Protein AF-A0A3D4BW47-F1 (afdb_monomer_lite)

Sequence (37 aa):
MSPYYVYILQCKDGTYYTGMTNDLEKRLAQHQEGYDD

Foldseek 3Di:
DQDKDWDWDQDPVRDIDIDMDSDPVVVVVCVVVVNDD

Radius of gyration: 10.53 Å; chains: 1; bounding box: 20×17×30 Å

Secondary structure (DSSP, 8-state):
----EEEEEE-TTS-EEEEEES-HHHHHHHHHHT---

Structure (mmCIF, N/CA/C/O backbone):
data_AF-A0A3D4BW47-F1
#
_entry.id   AF-A0A3D4BW47-F1
#
loop_
_atom_site.group_PDB
_atom_site.id
_atom_site.type_symbol
_atom_site.label_atom_id
_atom_site.label_alt_id
_atom_site.label_comp_id
_atom_site.label_asym_id
_atom_site.label_entity_id
_atom_site.label_seq_id
_atom_site.pdbx_PDB_ins_code
_atom_site.Cartn_x
_atom_site.Cartn_y
_atom_site.Cartn_z
_atom_site.occupancy
_atom_site.B_iso_or_equiv
_atom_site.auth_seq_id
_atom_site.auth_comp_id
_atom_site.auth_asym_id
_atom_site.auth_atom_id
_atom_site.pdbx_PDB_model_num
ATOM 1 N N . MET A 1 1 ? 9.109 -6.407 -18.743 1.00 74.44 1 MET A N 1
ATOM 2 C CA . MET A 1 1 ? 7.974 -5.596 -18.258 1.00 74.44 1 MET A CA 1
ATOM 3 C C . MET A 1 1 ? 7.670 -6.096 -16.858 1.00 74.44 1 MET A C 1
ATOM 5 O O . MET A 1 1 ? 7.440 -7.290 -16.719 1.00 74.44 1 MET A O 1
ATOM 9 N N . SER A 1 2 ? 7.817 -5.257 -15.834 1.00 80.94 2 SER A N 1
ATOM 10 C CA .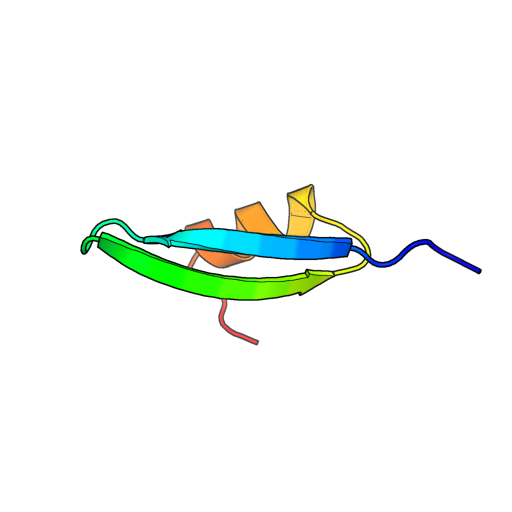 SER A 1 2 ? 7.599 -5.680 -14.443 1.00 80.94 2 SER A CA 1
ATOM 11 C C . SER A 1 2 ? 6.108 -5.611 -14.103 1.00 80.94 2 SER A C 1
ATOM 13 O O . SER A 1 2 ? 5.449 -4.674 -14.563 1.00 80.94 2 SER A O 1
ATOM 15 N N . PRO A 1 3 ? 5.560 -6.576 -13.342 1.00 89.06 3 PRO A N 1
ATOM 16 C CA . PRO A 1 3 ? 4.164 -6.532 -12.930 1.00 89.06 3 PRO A CA 1
ATOM 17 C C . PRO A 1 3 ? 3.915 -5.323 -12.024 1.00 89.06 3 PRO A C 1
ATOM 19 O O . PRO A 1 3 ? 4.766 -4.954 -11.216 1.00 89.06 3 PRO A O 1
ATOM 22 N N . TYR A 1 4 ? 2.737 -4.727 -12.169 1.00 94.56 4 TYR A N 1
ATOM 23 C CA . TYR A 1 4 ? 2.202 -3.739 -11.240 1.00 94.56 4 TYR A CA 1
ATOM 24 C C . TYR A 1 4 ? 1.003 -4.343 -10.518 1.00 94.56 4 TYR A C 1
ATOM 26 O O . TYR A 1 4 ? 0.209 -5.075 -11.111 1.00 94.56 4 TYR A O 1
ATOM 34 N N . TYR A 1 5 ? 0.876 -4.001 -9.245 1.00 94.38 5 TYR A N 1
ATOM 35 C CA . TYR A 1 5 ? -0.192 -4.430 -8.362 1.00 94.38 5 TYR A CA 1
ATOM 36 C C . TYR A 1 5 ? -1.032 -3.225 -7.977 1.00 94.38 5 TYR A C 1
ATOM 38 O O . TYR A 1 5 ? -0.491 -2.161 -7.677 1.00 94.38 5 TYR A O 1
ATOM 46 N N . VAL A 1 6 ? -2.347 -3.414 -7.951 1.00 96.06 6 VAL A N 1
ATOM 47 C CA . VAL A 1 6 ? -3.288 -2.507 -7.291 1.00 96.06 6 VAL A CA 1
ATOM 48 C C . VAL A 1 6 ? -3.652 -3.139 -5.954 1.00 96.06 6 VAL A C 1
ATOM 50 O O . VAL A 1 6 ? -3.900 -4.344 -5.894 1.00 96.06 6 VAL A O 1
ATOM 53 N N . TYR A 1 7 ? -3.662 -2.347 -4.887 1.00 94.00 7 TYR A N 1
ATOM 54 C CA . TYR A 1 7 ? -3.910 -2.830 -3.533 1.00 94.00 7 TYR A CA 1
ATOM 55 C C . TYR A 1 7 ? -4.832 -1.889 -2.752 1.00 94.00 7 TYR A C 1
ATOM 57 O O . TYR A 1 7 ? -4.960 -0.703 -3.066 1.00 94.00 7 TYR A O 1
ATOM 65 N N . ILE A 1 8 ? -5.459 -2.444 -1.712 1.00 95.94 8 ILE A N 1
ATOM 66 C CA . ILE A 1 8 ? -6.257 -1.722 -0.720 1.00 95.94 8 ILE A CA 1
ATOM 67 C C . ILE A 1 8 ? -5.650 -2.007 0.658 1.00 95.94 8 ILE A C 1
ATOM 69 O O . ILE A 1 8 ? -5.429 -3.166 1.002 1.00 95.94 8 ILE A O 1
ATOM 73 N N . LEU A 1 9 ? -5.386 -0.959 1.434 1.00 93.44 9 LEU A N 1
ATOM 74 C CA . LEU A 1 9 ? -4.955 -1.018 2.828 1.00 93.44 9 LEU A CA 1
ATOM 75 C C . LEU A 1 9 ? -6.085 -0.527 3.729 1.00 93.44 9 LEU A C 1
ATOM 77 O O . LEU A 1 9 ? -6.748 0.457 3.412 1.00 93.44 9 LEU A O 1
ATOM 81 N N . GLN A 1 10 ? -6.287 -1.199 4.859 1.00 94.44 10 GLN A N 1
ATOM 82 C CA . GLN A 1 10 ? -7.157 -0.710 5.921 1.00 94.44 10 GLN A CA 1
ATOM 83 C C . GLN A 1 10 ? -6.310 0.045 6.946 1.00 94.44 10 GLN A C 1
ATOM 85 O O . GLN A 1 10 ? -5.413 -0.528 7.568 1.00 94.44 10 GLN A O 1
ATOM 90 N N . CYS A 1 11 ? -6.599 1.328 7.113 1.00 90.50 11 CYS A N 1
ATOM 91 C CA . CYS A 1 11 ? -5.948 2.195 8.080 1.00 90.50 11 CYS A CA 1
ATOM 92 C C . CYS A 1 11 ? -6.482 1.932 9.495 1.00 90.50 11 CYS A C 1
ATOM 94 O O . CYS A 1 11 ? -7.579 1.404 9.695 1.00 90.50 11 CYS A O 1
ATOM 96 N N . LYS A 1 12 ? -5.714 2.349 10.507 1.00 91.25 12 LYS A N 1
ATOM 97 C CA . LYS A 1 12 ? -6.076 2.177 11.925 1.00 91.25 12 LYS A CA 1
ATOM 98 C C . LYS A 1 12 ? -7.397 2.861 12.304 1.00 91.25 12 LYS A C 1
ATOM 100 O O . LYS A 1 12 ? -8.080 2.401 13.212 1.00 91.25 12 LYS A O 1
ATOM 105 N N . ASP A 1 13 ? -7.745 3.951 11.630 1.00 94.81 13 ASP A N 1
ATOM 106 C CA . ASP A 1 13 ? -9.000 4.688 11.819 1.00 94.81 13 ASP A CA 1
ATOM 107 C C . ASP A 1 13 ? -10.207 4.032 11.117 1.00 94.81 13 ASP A C 1
ATOM 109 O O . ASP A 1 13 ? -11.315 4.561 11.163 1.00 94.81 13 ASP A O 1
ATOM 113 N N . GLY A 1 14 ? -10.008 2.872 10.483 1.00 95.69 14 GLY A N 1
ATOM 114 C CA . GLY A 1 14 ? -11.036 2.152 9.740 1.00 95.69 14 GLY A CA 1
ATOM 115 C C . GLY A 1 14 ? -11.258 2.674 8.321 1.00 95.69 14 GLY A C 1
ATOM 116 O O . GLY A 1 14 ? -12.111 2.129 7.616 1.00 95.69 14 GLY A O 1
ATOM 117 N N . THR A 1 15 ? -10.508 3.690 7.880 1.00 95.50 15 THR A N 1
ATOM 118 C CA . THR A 1 15 ? -10.534 4.140 6.485 1.00 95.50 15 THR A CA 1
ATOM 119 C C . THR A 1 15 ? -9.802 3.154 5.576 1.00 95.50 15 THR A C 1
ATOM 121 O O . THR A 1 15 ? -9.007 2.327 6.028 1.00 95.50 15 THR A O 1
ATOM 124 N N . TYR A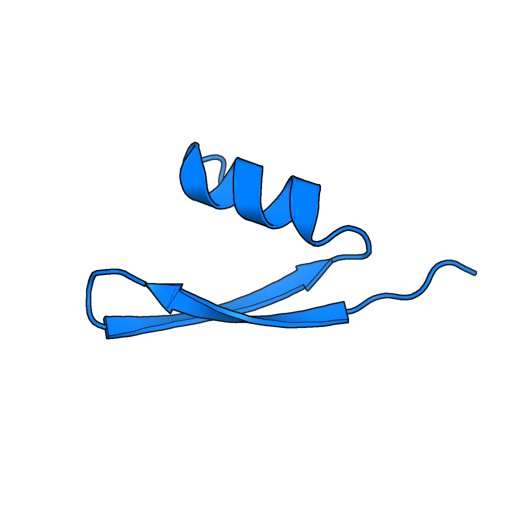 1 16 ? -10.090 3.224 4.277 1.00 95.81 16 TYR A N 1
ATOM 125 C CA . TYR A 1 16 ? -9.414 2.417 3.267 1.00 95.81 16 TYR A CA 1
ATOM 126 C C . TYR A 1 16 ? -8.585 3.310 2.352 1.00 95.81 16 TYR A C 1
ATOM 128 O O . TYR A 1 16 ? -9.094 4.285 1.800 1.00 95.81 16 TYR A O 1
ATOM 136 N N . TYR A 1 17 ? -7.323 2.940 2.164 1.00 92.31 17 TYR A N 1
ATOM 137 C CA . TYR A 1 17 ? -6.405 3.569 1.227 1.00 92.31 17 TYR A CA 1
ATOM 138 C C . TYR A 1 17 ? -6.190 2.658 0.022 1.00 92.31 17 TYR A C 1
ATOM 140 O O . TYR A 1 17 ? -5.919 1.469 0.176 1.00 92.31 17 TYR A O 1
ATOM 148 N N . THR A 1 18 ? -6.278 3.208 -1.185 1.00 95.50 18 THR A N 1
ATOM 149 C CA . THR A 1 18 ? -6.001 2.473 -2.423 1.00 95.50 18 THR A CA 1
ATOM 150 C C . THR A 1 18 ? -4.705 2.965 -3.043 1.00 95.50 18 THR A C 1
ATOM 152 O O . THR A 1 18 ? -4.506 4.174 -3.156 1.00 95.50 18 THR A O 1
ATOM 155 N N . GLY A 1 19 ? -3.861 2.052 -3.513 1.00 93.62 19 GLY A N 1
ATOM 156 C CA . GLY A 1 19 ? -2.615 2.412 -4.180 1.00 93.62 19 GLY A CA 1
ATOM 157 C C . GLY A 1 19 ? -2.205 1.414 -5.252 1.00 93.62 19 GLY A C 1
ATOM 158 O O . GLY A 1 19 ? -2.814 0.357 -5.422 1.00 93.62 19 GLY A O 1
ATOM 159 N N . MET A 1 20 ? -1.148 1.765 -5.981 1.00 95.38 20 MET A N 1
ATOM 160 C CA . MET A 1 20 ? -0.496 0.870 -6.929 1.00 95.38 20 MET A CA 1
ATOM 161 C C . MET A 1 20 ? 1.017 0.881 -6.730 1.00 95.38 20 MET A C 1
ATOM 163 O O . MET A 1 20 ? 1.589 1.900 -6.347 1.00 95.38 20 MET A O 1
ATOM 167 N N . THR A 1 21 ? 1.666 -0.252 -6.965 1.00 94.75 21 THR A N 1
ATOM 168 C CA . THR A 1 21 ? 3.125 -0.389 -6.872 1.00 94.75 21 THR A CA 1
ATOM 169 C C . THR A 1 21 ? 3.589 -1.603 -7.669 1.00 94.75 21 THR A C 1
ATOM 171 O O . THR A 1 21 ? 2.827 -2.544 -7.875 1.00 94.75 21 THR A O 1
ATOM 174 N N . ASN A 1 22 ? 4.840 -1.604 -8.110 1.00 95.25 22 ASN A N 1
ATOM 175 C CA . ASN A 1 22 ? 5.523 -2.798 -8.608 1.00 95.25 22 ASN A CA 1
ATOM 176 C C . ASN A 1 22 ? 6.279 -3.553 -7.493 1.00 95.25 22 ASN A C 1
ATOM 178 O O . ASN A 1 22 ? 6.796 -4.639 -7.746 1.00 95.25 22 ASN A O 1
ATOM 182 N N . ASP A 1 23 ? 6.316 -2.997 -6.277 1.00 94.75 23 ASP A N 1
ATOM 183 C CA . ASP A 1 23 ? 6.966 -3.548 -5.083 1.00 94.75 23 ASP A CA 1
ATOM 184 C C . ASP A 1 23 ? 6.098 -3.280 -3.836 1.00 94.75 23 ASP A C 1
ATOM 186 O O . ASP A 1 23 ? 5.979 -2.143 -3.366 1.00 94.75 23 ASP A O 1
ATOM 190 N N . LEU A 1 24 ? 5.421 -4.324 -3.346 1.00 92.19 24 LEU A N 1
ATOM 191 C CA . LEU A 1 24 ? 4.502 -4.237 -2.205 1.00 92.19 24 L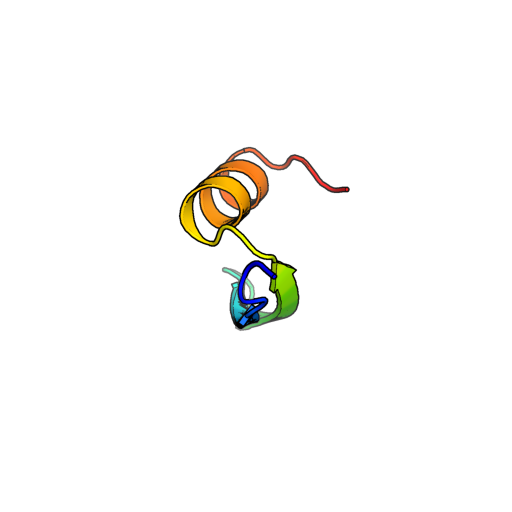EU A CA 1
ATOM 192 C C . LEU A 1 24 ? 5.232 -4.128 -0.865 1.00 92.19 24 LEU A C 1
ATOM 194 O O . LEU A 1 24 ? 4.756 -3.409 0.011 1.00 92.19 24 LEU A O 1
ATOM 198 N N . GLU A 1 25 ? 6.371 -4.805 -0.701 1.00 93.06 25 GLU A N 1
ATOM 199 C CA . GLU A 1 25 ? 7.116 -4.807 0.564 1.00 93.06 25 GLU A CA 1
ATOM 200 C C . GLU A 1 25 ? 7.685 -3.421 0.851 1.00 93.06 25 GLU A C 1
ATOM 202 O O . GLU A 1 25 ? 7.452 -2.863 1.926 1.00 93.06 25 GLU A O 1
ATOM 207 N N . LYS A 1 26 ? 8.341 -2.818 -0.150 1.00 93.94 26 LYS A N 1
ATOM 208 C CA . LYS A 1 26 ? 8.846 -1.448 -0.040 1.00 93.94 26 LYS A CA 1
ATOM 209 C C . LYS A 1 26 ? 7.718 -0.465 0.268 1.00 93.94 26 LYS A C 1
ATOM 211 O O . LYS A 1 26 ? 7.869 0.396 1.133 1.00 93.94 26 LYS A O 1
ATOM 216 N N . ARG A 1 27 ? 6.581 -0.596 -0.423 1.00 93.81 27 ARG A N 1
ATOM 217 C CA . ARG A 1 27 ? 5.451 0.327 -0.265 1.00 93.81 27 ARG A CA 1
ATOM 218 C C . ARG A 1 27 ? 4.795 0.219 1.109 1.00 93.81 27 ARG A C 1
ATOM 220 O O . ARG A 1 27 ? 4.380 1.236 1.661 1.00 93.81 27 ARG A O 1
ATOM 227 N N . LEU A 1 28 ? 4.714 -0.992 1.661 1.00 91.50 28 LEU A N 1
ATOM 228 C CA . LEU A 1 28 ? 4.195 -1.216 3.007 1.00 91.50 28 LEU A CA 1
ATOM 229 C C . LEU A 1 28 ? 5.120 -0.607 4.06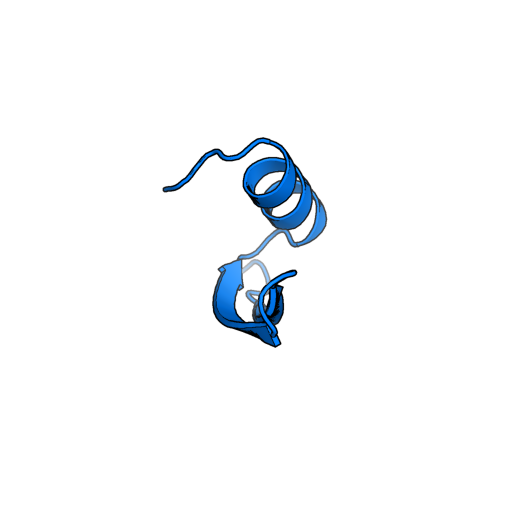9 1.00 91.50 28 LEU A C 1
ATOM 231 O O . LEU A 1 28 ? 4.622 0.056 4.976 1.00 91.50 28 LEU A O 1
ATOM 235 N N . ALA A 1 29 ? 6.440 -0.771 3.925 1.00 93.56 29 ALA A N 1
ATOM 236 C CA . ALA A 1 29 ? 7.425 -0.161 4.819 1.00 93.56 29 ALA A CA 1
ATOM 237 C C . ALA A 1 29 ? 7.340 1.376 4.807 1.00 93.56 29 ALA A C 1
ATOM 239 O O . ALA A 1 29 ? 7.202 1.984 5.864 1.00 93.56 29 ALA A O 1
ATOM 240 N N . GLN A 1 30 ? 7.301 2.001 3.622 1.00 92.44 30 GLN A N 1
ATOM 241 C CA . GLN A 1 30 ? 7.145 3.459 3.491 1.00 92.44 30 GLN A CA 1
ATOM 242 C C . GLN A 1 30 ? 5.879 3.974 4.190 1.00 92.44 30 GLN A C 1
ATOM 244 O O . GLN A 1 30 ? 5.930 4.957 4.925 1.00 92.44 30 GLN A O 1
ATOM 249 N N . HIS A 1 31 ? 4.753 3.277 4.007 1.00 89.19 31 HIS A N 1
ATOM 250 C CA . HIS A 1 31 ? 3.494 3.641 4.655 1.00 89.19 31 HIS A CA 1
ATOM 251 C C . HIS A 1 31 ? 3.567 3.518 6.188 1.00 89.19 31 HIS A C 1
ATOM 253 O O . HIS A 1 31 ? 3.008 4.349 6.897 1.00 89.19 31 HIS A O 1
ATOM 259 N N . GLN A 1 32 ? 4.274 2.512 6.714 1.00 89.62 32 GLN A N 1
ATOM 260 C CA . GLN A 1 32 ? 4.496 2.352 8.158 1.00 89.62 32 GLN A CA 1
ATOM 261 C C . GLN A 1 32 ? 5.430 3.423 8.739 1.00 89.62 32 GLN A C 1
ATOM 263 O O . GLN A 1 32 ? 5.251 3.833 9.885 1.00 89.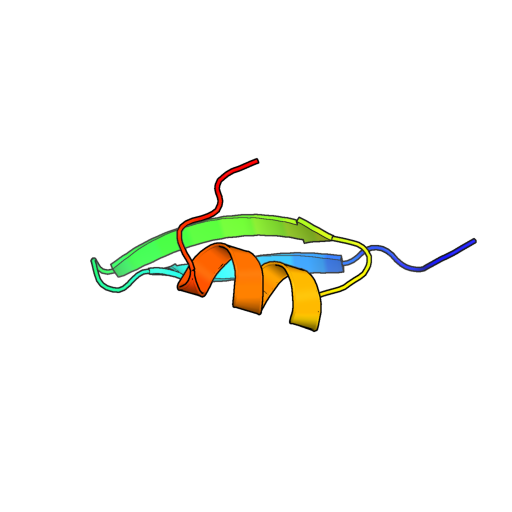62 32 GLN A O 1
ATOM 268 N N . GLU A 1 33 ? 6.404 3.879 7.955 1.00 93.56 33 GLU A N 1
ATOM 269 C CA . GLU A 1 33 ? 7.351 4.934 8.327 1.00 93.56 33 GLU A CA 1
ATOM 270 C C . GLU A 1 33 ? 6.757 6.350 8.191 1.00 93.56 33 GLU A C 1
ATOM 272 O O . GLU A 1 33 ? 7.348 7.310 8.683 1.00 93.56 33 GLU A O 1
ATOM 277 N N . GLY A 1 34 ? 5.578 6.489 7.572 1.00 87.00 34 GLY A N 1
ATOM 278 C CA . GLY A 1 34 ? 4.940 7.783 7.312 1.00 87.00 34 GLY A CA 1
ATOM 279 C C . GLY A 1 34 ? 5.576 8.554 6.152 1.00 87.00 34 GLY A C 1
ATOM 280 O O . GLY A 1 34 ? 5.430 9.772 6.070 1.00 87.00 34 GLY A O 1
ATOM 281 N N . TYR A 1 35 ? 6.301 7.863 5.269 1.00 83.88 35 TYR A N 1
ATOM 282 C CA . TYR A 1 35 ? 6.747 8.435 4.007 1.00 83.88 35 TYR A CA 1
ATOM 283 C C . TYR A 1 35 ? 5.570 8.450 3.031 1.00 83.88 35 TYR A C 1
ATOM 285 O O . TYR A 1 35 ? 5.218 7.424 2.446 1.00 83.88 35 TYR A O 1
ATOM 293 N N . ASP A 1 36 ? 4.965 9.623 2.879 1.00 65.69 36 ASP A N 1
ATOM 294 C CA . ASP A 1 36 ? 4.025 9.900 1.798 1.00 65.69 36 ASP A CA 1
ATOM 295 C C . ASP A 1 36 ? 4.810 10.291 0.529 1.00 65.69 36 ASP A C 1
ATOM 297 O O . ASP A 1 36 ? 5.716 11.126 0.590 1.00 65.69 36 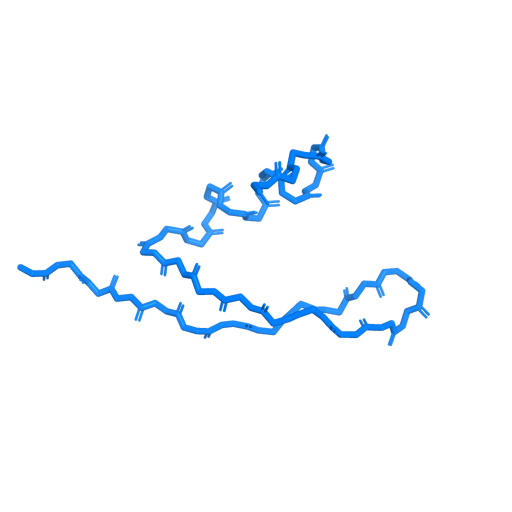ASP A O 1
ATOM 301 N N . ASP A 1 37 ? 4.481 9.654 -0.601 1.00 55.91 37 ASP A N 1
ATOM 302 C CA . ASP A 1 37 ? 4.819 10.129 -1.958 1.00 55.91 37 ASP A CA 1
ATOM 303 C C . ASP A 1 37 ? 3.857 11.254 -2.381 1.00 55.91 37 ASP A C 1
ATOM 305 O O . ASP A 1 37 ? 2.638 11.118 -2.107 1.00 55.91 37 ASP A O 1
#

pLDDT: mean 90.48, std 8.42, range [55.91, 96.06]